Protein AF-A0AAV4QJH3-F1 (afdb_monomer_lite)

Organism: Caerostris extrusa (NCBI:txid172846)

Radius of gyration: 17.24 Å; chains: 1; bounding box: 40×47×54 Å

pLDDT: mean 72.17, std 12.41, range [36.47, 87.25]

Foldseek 3Di:
DEDEDEDEDDQPPDPPDGDDAEAAEDEDEDQDDHEYEYEYEYPDAHEYEYEYEYADAHEYEYEYADQHEYEYAYEYADAHAYEYEYADPDHHHYHYHYDYDDDHHYDYDYNDPPPPPDDDD

Secondary structure (DSSP, 8-state):
--EEEEEE------TTSPPPPPPEEEEEEESS---EEEEEE-SS---EEEEEEESS---EEEEESS---EEEEEE-SSPPPEEEEE--SSPPPEEEEEESSSPPPEEEEE-----------

Sequence (121 aa):
MEVNFNHKGTETIEEGTKPQPTPFKLLTDQPQPTPIKLLADQLQPTPFKLLTDQLQPTPFKLLTDQPTPFKLLTDQPQPIPIKLLTDQLQPTPLKLFTNQPQPTPFKTLTNQLFIISTIKK

Structure (mmCIF, N/CA/C/O backbone):
data_AF-A0AAV4QJH3-F1
#
_entry.id   AF-A0AAV4QJH3-F1
#
loop_
_atom_site.group_PDB
_atom_site.id
_atom_site.type_symbol
_atom_site.label_atom_id
_atom_site.label_alt_id
_atom_site.label_comp_id
_atom_site.label_asym_id
_atom_site.label_entity_id
_atom_site.label_seq_id
_atom_site.pdbx_PDB_ins_code
_atom_site.Cartn_x
_atom_site.Cartn_y
_atom_site.Cartn_z
_atom_site.occupancy
_atom_site.B_iso_or_equiv
_atom_site.auth_seq_id
_atom_site.auth_comp_id
_atom_site.auth_asym_id
_atom_site.auth_atom_id
_atom_site.pdbx_PDB_model_num
ATOM 1 N N . MET A 1 1 ? 19.977 1.883 -0.802 1.00 62.34 1 MET A N 1
ATOM 2 C CA . MET A 1 1 ? 19.464 3.257 -0.612 1.00 62.34 1 MET A CA 1
ATOM 3 C C . MET A 1 1 ? 17.961 3.154 -0.388 1.00 62.34 1 MET A C 1
ATOM 5 O O . MET A 1 1 ? 17.347 2.373 -1.098 1.00 62.34 1 MET A O 1
ATOM 9 N N . GLU A 1 2 ? 17.386 3.819 0.615 1.00 71.19 2 GLU A N 1
ATOM 10 C CA . GLU A 1 2 ? 15.927 3.877 0.839 1.00 71.19 2 GLU A CA 1
ATOM 11 C C . GLU A 1 2 ? 15.451 5.303 0.558 1.00 71.19 2 GLU A C 1
ATOM 13 O O . GLU A 1 2 ? 16.140 6.252 0.937 1.00 71.19 2 GLU A O 1
ATOM 18 N N . VAL A 1 3 ? 14.294 5.457 -0.090 1.00 74.94 3 VAL A N 1
ATOM 19 C CA . VAL A 1 3 ? 13.707 6.779 -0.338 1.00 74.94 3 VAL A CA 1
ATOM 20 C C . VAL A 1 3 ? 12.632 7.039 0.711 1.00 74.94 3 VAL A C 1
ATOM 22 O O . VAL A 1 3 ? 11.651 6.297 0.807 1.00 74.94 3 VAL A O 1
ATOM 25 N N . ASN A 1 4 ? 12.842 8.086 1.511 1.00 80.31 4 ASN A N 1
ATOM 26 C CA . ASN A 1 4 ? 11.925 8.513 2.560 1.00 80.31 4 ASN A CA 1
ATOM 27 C C . ASN A 1 4 ? 11.218 9.791 2.115 1.00 80.31 4 ASN A C 1
ATOM 29 O O . ASN A 1 4 ? 11.862 10.814 1.886 1.00 80.31 4 ASN A O 1
ATOM 33 N N . PHE A 1 5 ? 9.897 9.735 2.032 1.00 73.94 5 PHE A N 1
ATOM 34 C CA . PHE A 1 5 ? 9.057 10.888 1.747 1.00 73.94 5 PHE A CA 1
ATOM 35 C C . PHE A 1 5 ? 8.246 11.214 3.000 1.00 73.94 5 PHE A C 1
ATOM 37 O O . PHE A 1 5 ? 7.530 10.353 3.516 1.00 73.94 5 PHE A O 1
ATOM 44 N N . ASN A 1 6 ? 8.371 12.448 3.484 1.00 74.06 6 ASN A N 1
ATOM 45 C CA . ASN A 1 6 ? 7.580 12.958 4.596 1.00 74.06 6 ASN A CA 1
ATOM 46 C C . ASN A 1 6 ? 6.661 14.063 4.075 1.00 74.06 6 ASN A C 1
ATOM 48 O O . ASN A 1 6 ? 7.146 15.045 3.510 1.00 74.06 6 ASN A O 1
ATOM 52 N N . HIS A 1 7 ? 5.353 13.898 4.242 1.00 69.19 7 HIS A N 1
ATOM 53 C CA . HIS A 1 7 ? 4.385 14.936 3.913 1.00 69.19 7 HIS A CA 1
ATOM 54 C C . HIS A 1 7 ? 3.804 15.492 5.210 1.00 69.19 7 HIS A C 1
ATOM 56 O O . HIS A 1 7 ? 3.089 14.778 5.908 1.00 69.19 7 HIS A O 1
ATOM 62 N N . LYS A 1 8 ? 4.105 16.764 5.499 1.00 62.59 8 LYS A N 1
ATOM 63 C CA . LYS A 1 8 ? 3.529 17.529 6.608 1.00 62.59 8 LYS A CA 1
ATOM 64 C C . LYS A 1 8 ? 2.608 18.596 6.022 1.00 62.59 8 LYS A C 1
ATOM 66 O O . LYS A 1 8 ? 3.052 19.447 5.257 1.00 62.59 8 LYS A O 1
ATOM 71 N N . GLY A 1 9 ? 1.322 18.515 6.329 1.00 59.00 9 GLY A N 1
ATOM 72 C CA . GLY A 1 9 ? 0.294 19.426 5.856 1.00 59.00 9 GLY A CA 1
ATOM 73 C C . GLY A 1 9 ? 0.573 20.803 6.424 1.00 59.00 9 GLY A C 1
ATOM 74 O O . GLY A 1 9 ? 0.600 20.984 7.637 1.00 59.00 9 GLY A O 1
ATOM 75 N N . THR A 1 10 ? 0.831 21.767 5.552 1.00 51.53 10 THR A N 1
ATOM 76 C CA . THR A 1 10 ? 0.964 23.166 5.944 1.00 51.53 10 THR A CA 1
ATOM 77 C C . THR A 1 10 ? -0.434 23.748 6.110 1.00 51.53 10 THR A C 1
ATOM 79 O O . THR A 1 10 ? -1.164 23.911 5.133 1.00 51.53 10 THR A O 1
ATOM 82 N N . GLU A 1 11 ? -0.820 24.039 7.348 1.00 55.44 11 GLU A N 1
ATOM 83 C CA . GLU A 1 11 ? -2.009 24.830 7.652 1.00 55.44 11 GLU A CA 1
ATOM 84 C C . GLU A 1 11 ? -1.661 26.310 7.468 1.00 55.44 11 GLU A C 1
ATOM 86 O O . GLU A 1 11 ? -1.140 26.957 8.374 1.00 55.44 11 GLU A O 1
ATOM 91 N N . THR A 1 12 ? -1.898 26.858 6.277 1.00 46.09 12 THR A N 1
ATOM 92 C CA . THR A 1 12 ? -1.897 28.314 6.101 1.00 46.09 12 THR A CA 1
ATOM 93 C C . THR A 1 12 ? -3.219 28.828 6.662 1.00 46.09 12 THR A C 1
ATOM 95 O O . THR A 1 12 ? -4.281 28.594 6.084 1.00 46.09 12 THR A O 1
ATOM 98 N N . ILE A 1 13 ? -3.170 29.445 7.842 1.00 53.16 13 ILE A N 1
ATOM 99 C CA . ILE A 1 13 ? -4.334 30.055 8.487 1.00 53.16 13 ILE A CA 1
ATOM 100 C C . ILE A 1 13 ? -4.580 31.396 7.793 1.00 53.16 13 ILE A C 1
ATOM 102 O O . ILE A 1 13 ? -4.089 32.431 8.233 1.00 53.16 13 ILE A O 1
ATOM 106 N N . GLU A 1 14 ? -5.304 31.370 6.678 1.00 54.78 14 GLU A N 1
ATOM 107 C CA . GLU A 1 14 ? -5.920 32.572 6.119 1.00 54.78 14 GLU A CA 1
ATOM 108 C C . GLU A 1 14 ? -7.382 32.601 6.575 1.00 54.78 14 GLU A C 1
ATOM 110 O O . GLU A 1 14 ? -8.177 31.702 6.282 1.00 54.78 14 GLU A O 1
ATOM 115 N N . GLU A 1 15 ? -7.695 33.600 7.396 1.00 57.25 15 GLU A N 1
ATOM 116 C CA . GLU A 1 15 ? -8.988 33.838 8.033 1.00 57.25 15 GLU A CA 1
ATOM 117 C C . GLU A 1 15 ? -10.079 33.998 6.953 1.00 57.25 15 GLU A C 1
ATOM 119 O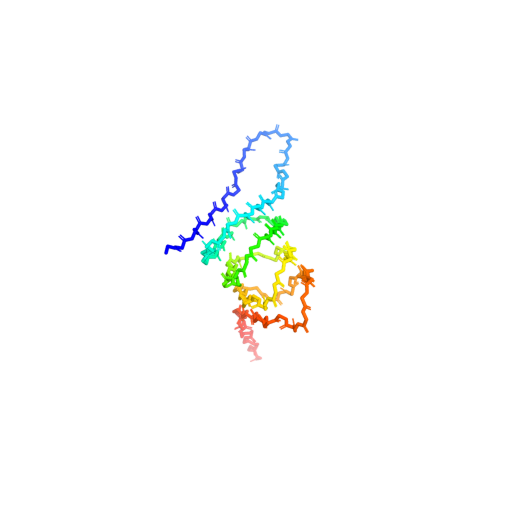 O . GLU A 1 15 ? -10.268 35.067 6.382 1.00 57.25 15 GLU A O 1
ATOM 124 N N . GLY A 1 16 ? -10.754 32.896 6.604 1.00 59.22 16 GLY A N 1
ATOM 125 C CA . GLY A 1 16 ? -11.841 32.879 5.615 1.00 59.22 16 GLY A CA 1
ATOM 126 C C . GLY A 1 16 ? -12.006 31.574 4.828 1.00 59.22 16 GLY A C 1
ATOM 127 O O . GLY A 1 16 ? -13.112 31.267 4.387 1.00 59.22 16 GLY A O 1
ATOM 128 N N . THR A 1 17 ? -10.962 30.749 4.707 1.00 54.19 17 THR A N 1
ATOM 129 C CA . THR A 1 17 ? -11.033 29.451 4.008 1.00 54.19 17 THR A CA 1
ATOM 130 C C . THR A 1 17 ? -10.247 28.391 4.765 1.00 54.19 17 THR A C 1
ATOM 132 O O . THR A 1 17 ? -9.026 28.456 4.849 1.00 54.19 17 THR A O 1
ATOM 135 N N . LYS A 1 18 ? -10.938 27.380 5.307 1.00 58.47 18 LYS A N 1
ATOM 136 C CA . LYS A 1 18 ? -10.294 26.205 5.911 1.00 58.47 18 LYS A CA 1
ATOM 137 C C . LYS A 1 18 ? -9.372 25.549 4.863 1.00 58.47 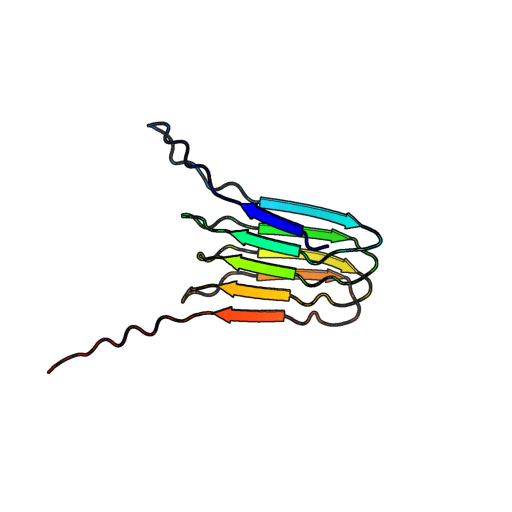18 LYS A C 1
ATOM 139 O O . LYS A 1 18 ? -9.892 25.166 3.812 1.00 58.47 18 LYS A O 1
ATOM 144 N N . PRO A 1 19 ? -8.056 25.389 5.109 1.00 58.69 19 PRO A N 1
ATOM 145 C CA . PRO A 1 19 ? -7.165 24.746 4.151 1.00 58.69 19 PRO A CA 1
ATOM 146 C C . PRO A 1 19 ? -7.649 23.318 3.875 1.00 58.69 19 PRO A C 1
ATOM 148 O O . PRO A 1 19 ? -7.845 22.515 4.793 1.00 58.69 19 PRO A O 1
ATOM 151 N N . GLN A 1 20 ? -7.908 23.025 2.600 1.00 65.69 20 GLN A N 1
ATOM 152 C CA . GLN A 1 20 ? -8.369 21.714 2.162 1.00 65.69 20 GLN A CA 1
ATOM 153 C C . GLN A 1 20 ? -7.157 20.783 1.996 1.00 65.69 20 GLN A C 1
ATOM 155 O O . GLN A 1 20 ? -6.179 21.177 1.358 1.00 65.69 20 GLN A O 1
ATOM 160 N N . PRO A 1 21 ? -7.200 19.544 2.516 1.00 68.62 21 PRO A N 1
ATOM 161 C CA . PRO A 1 21 ? -6.119 18.587 2.318 1.00 68.62 21 PRO A CA 1
ATOM 162 C C . PRO A 1 21 ? -5.917 18.296 0.823 1.00 68.62 21 PRO A C 1
ATOM 164 O O . PRO A 1 21 ? -6.850 17.921 0.109 1.00 68.62 21 PRO A O 1
ATOM 167 N N . THR A 1 22 ? -4.683 18.454 0.345 1.00 73.31 22 THR A N 1
ATOM 168 C CA . THR A 1 22 ? -4.290 18.210 -1.048 1.00 73.31 22 THR A CA 1
ATOM 169 C C . THR A 1 22 ? -3.782 16.781 -1.234 1.00 73.31 22 THR A C 1
ATOM 171 O O . THR A 1 22 ? -2.894 16.364 -0.498 1.00 73.31 22 THR A O 1
ATOM 174 N N . PRO A 1 23 ? -4.301 16.005 -2.207 1.00 79.06 23 PRO A N 1
ATOM 175 C CA . PRO A 1 23 ? -3.840 14.639 -2.457 1.00 79.06 23 PRO A CA 1
ATOM 176 C C . PRO A 1 23 ? -2.344 14.570 -2.783 1.00 79.06 23 PRO A C 1
ATOM 178 O O . PRO A 1 23 ? -1.845 15.361 -3.584 1.00 79.06 23 PRO A O 1
ATOM 181 N N . PHE A 1 24 ? -1.651 13.563 -2.251 1.00 81.94 24 PHE A N 1
ATOM 182 C CA . PHE A 1 24 ? -0.247 13.310 -2.577 1.00 81.94 24 PHE A CA 1
ATOM 183 C C . PHE A 1 24 ? -0.127 12.295 -3.716 1.00 81.94 24 PHE A C 1
ATOM 185 O O . PHE A 1 24 ? -0.769 11.237 -3.694 1.00 81.94 24 PHE A O 1
ATOM 192 N N . LYS A 1 25 ? 0.727 12.587 -4.703 1.00 85.50 25 LYS A N 1
ATOM 193 C CA . LYS A 1 25 ? 0.989 11.704 -5.843 1.00 85.50 25 LYS A CA 1
ATOM 194 C C . LYS A 1 25 ? 2.489 11.514 -6.047 1.00 85.50 25 LYS A C 1
ATOM 196 O O . LYS A 1 25 ? 3.206 12.489 -6.236 1.00 85.50 25 LYS A O 1
ATOM 201 N N . LEU A 1 26 ? 2.929 10.258 -6.086 1.00 83.81 26 LEU A N 1
ATOM 202 C CA . LEU A 1 26 ? 4.303 9.873 -6.405 1.00 83.81 26 LEU A CA 1
ATOM 203 C C . LEU A 1 26 ? 4.332 8.979 -7.651 1.00 83.81 26 LEU A C 1
ATOM 205 O O . LEU A 1 26 ? 3.501 8.081 -7.806 1.00 83.81 26 LEU A O 1
ATOM 209 N N . LEU A 1 27 ? 5.286 9.266 -8.536 1.00 85.50 27 LEU A N 1
ATOM 210 C CA . LEU A 1 27 ? 5.585 8.545 -9.771 1.00 85.50 27 LEU A CA 1
ATOM 211 C C . LEU A 1 27 ? 7.051 8.118 -9.722 1.00 85.50 27 LEU A C 1
ATOM 213 O O . LEU A 1 27 ? 7.917 8.967 -9.514 1.00 85.50 27 LEU A O 1
ATOM 217 N N . THR A 1 28 ? 7.323 6.831 -9.907 1.00 78.19 28 THR A N 1
ATOM 218 C CA . THR A 1 28 ? 8.693 6.311 -9.980 1.00 78.19 28 THR A CA 1
ATOM 219 C C . THR A 1 28 ? 8.845 5.387 -11.177 1.00 78.19 28 THR A C 1
ATOM 221 O O . THR A 1 28 ? 8.032 4.476 -11.342 1.00 78.19 28 THR A O 1
ATOM 224 N N . ASP A 1 29 ? 9.905 5.615 -11.944 1.00 80.12 29 ASP A N 1
ATOM 225 C CA . ASP A 1 29 ? 10.366 4.772 -13.044 1.00 80.12 29 ASP A CA 1
ATOM 226 C C . ASP A 1 29 ? 11.887 4.610 -12.900 1.00 80.12 29 ASP A C 1
ATOM 228 O O . ASP A 1 29 ? 12.651 5.579 -13.004 1.00 80.12 29 ASP A O 1
ATOM 232 N N . GLN A 1 30 ? 12.321 3.425 -12.478 1.00 70.06 30 GLN A N 1
ATOM 233 C CA . GLN A 1 30 ? 13.710 3.097 -12.169 1.00 70.06 30 GLN A CA 1
ATOM 234 C C . GLN A 1 30 ? 14.004 1.642 -12.568 1.00 70.06 30 GLN A C 1
ATOM 236 O O . GLN A 1 30 ? 13.351 0.715 -12.081 1.00 70.06 30 GLN A O 1
ATOM 241 N N . PRO A 1 31 ? 15.072 1.389 -13.344 1.00 66.12 31 PRO A N 1
ATOM 242 C CA . PRO A 1 31 ? 15.492 0.026 -13.665 1.00 66.12 31 PRO A CA 1
ATOM 243 C C . PRO A 1 31 ? 16.051 -0.725 -12.446 1.00 66.12 31 PRO A C 1
ATOM 245 O O . PRO A 1 31 ? 15.928 -1.948 -12.375 1.00 66.12 31 PRO A O 1
ATOM 248 N N . GLN A 1 32 ? 16.626 -0.008 -11.471 1.00 72.31 32 GLN A N 1
ATOM 249 C CA . GLN A 1 32 ? 17.074 -0.570 -10.196 1.00 72.31 32 GLN A CA 1
ATOM 250 C C . GLN A 1 32 ? 16.320 0.089 -9.029 1.00 72.31 32 GLN A C 1
ATOM 252 O O . GLN A 1 32 ? 16.739 1.117 -8.491 1.00 72.31 32 GLN A O 1
ATOM 257 N N . PRO A 1 33 ? 15.168 -0.473 -8.659 1.00 73.69 33 PRO A N 1
ATOM 258 C CA . PRO A 1 33 ? 14.253 0.179 -7.749 1.00 73.69 33 PRO A CA 1
ATOM 259 C C . PRO A 1 33 ? 14.720 0.066 -6.294 1.00 73.69 33 PRO A C 1
ATOM 261 O O . PRO A 1 33 ? 15.369 -0.897 -5.886 1.00 73.69 33 PRO A O 1
ATOM 264 N N . THR A 1 34 ? 14.360 1.060 -5.481 1.00 82.00 34 THR A N 1
ATOM 265 C CA . THR A 1 34 ? 14.684 1.115 -4.046 1.00 82.00 34 THR A CA 1
ATOM 266 C C . THR A 1 34 ? 13.428 1.025 -3.172 1.00 82.00 34 THR A C 1
ATOM 268 O O . THR A 1 34 ? 12.330 1.328 -3.648 1.00 82.00 34 THR A O 1
ATOM 271 N N . PRO A 1 35 ? 13.544 0.593 -1.898 1.00 86.31 35 PRO A N 1
ATOM 272 C CA . PRO A 1 35 ? 12.409 0.583 -0.982 1.00 86.31 35 PRO A CA 1
ATOM 273 C C . PRO A 1 35 ? 11.835 1.988 -0.782 1.00 86.31 35 PRO A C 1
ATOM 275 O O . PRO A 1 35 ? 12.584 2.948 -0.572 1.00 86.31 35 PRO A O 1
ATOM 278 N N . ILE A 1 36 ? 10.504 2.080 -0.800 1.00 85.62 36 ILE A N 1
ATOM 279 C CA . ILE A 1 36 ? 9.768 3.335 -0.615 1.00 85.62 36 ILE A CA 1
ATOM 280 C C . ILE A 1 36 ? 9.149 3.345 0.780 1.00 85.62 36 ILE A C 1
ATOM 282 O O . ILE A 1 36 ? 8.390 2.440 1.147 1.00 85.62 36 ILE A O 1
ATOM 286 N N . LYS A 1 37 ? 9.451 4.397 1.545 1.00 86.94 37 LYS A N 1
ATOM 287 C CA . LYS A 1 37 ? 8.834 4.694 2.838 1.00 86.94 37 LYS A CA 1
ATOM 288 C C . LYS A 1 37 ? 8.098 6.028 2.758 1.00 86.94 37 LYS A C 1
ATOM 290 O O . LYS A 1 37 ? 8.711 7.063 2.500 1.00 86.94 37 LYS A O 1
ATOM 295 N N . LEU A 1 38 ? 6.792 5.988 2.999 1.00 82.88 38 LEU A N 1
ATOM 296 C CA . LEU A 1 38 ? 5.954 7.171 3.174 1.00 82.88 38 LEU A CA 1
ATOM 297 C C . LEU A 1 38 ? 5.593 7.324 4.651 1.00 82.88 38 LEU A C 1
ATOM 299 O O . LEU A 1 38 ? 5.077 6.386 5.262 1.00 82.88 38 LEU A O 1
ATOM 303 N N . LEU A 1 39 ? 5.858 8.511 5.195 1.00 82.81 39 LEU A N 1
ATOM 304 C CA . LEU A 1 39 ? 5.402 8.942 6.512 1.00 82.81 39 LEU A CA 1
ATOM 305 C C . LEU A 1 39 ? 4.414 10.096 6.335 1.00 82.81 39 LEU A C 1
ATOM 307 O O . LEU A 1 39 ? 4.706 11.070 5.635 1.00 82.81 39 LEU A O 1
ATOM 311 N N . ALA A 1 40 ? 3.243 9.952 6.946 1.00 76.31 40 ALA A N 1
ATOM 312 C CA . ALA A 1 40 ? 2.167 10.925 6.882 1.00 76.31 40 ALA A CA 1
ATOM 313 C C . ALA A 1 40 ? 1.624 11.205 8.286 1.00 76.31 40 ALA A C 1
ATOM 315 O O . ALA A 1 40 ? 0.786 10.455 8.792 1.00 76.31 40 ALA A O 1
ATOM 316 N N . ASP A 1 41 ? 2.095 12.308 8.863 1.00 72.94 41 ASP A N 1
ATOM 317 C CA . ASP A 1 41 ? 1.617 12.886 10.120 1.00 72.94 41 ASP A CA 1
ATOM 318 C C . ASP A 1 41 ? 0.755 14.104 9.760 1.00 72.94 41 ASP A C 1
ATOM 320 O O . ASP A 1 41 ? 1.251 15.205 9.512 1.00 72.94 41 ASP A O 1
ATOM 324 N N . GLN A 1 42 ? -0.541 13.847 9.575 1.00 69.12 42 GLN A N 1
ATOM 325 C CA . GLN A 1 42 ? -1.512 14.825 9.091 1.00 69.12 42 GLN A CA 1
ATOM 326 C C . GLN A 1 42 ? -2.654 14.958 10.091 1.00 69.12 42 GLN A C 1
ATOM 328 O O . GLN A 1 42 ? -3.201 13.955 10.540 1.00 69.12 42 GLN A O 1
ATOM 333 N N . LEU A 1 43 ? -3.105 16.190 10.345 1.00 66.44 43 LEU A N 1
ATOM 334 C CA . LEU A 1 43 ? -4.323 16.446 11.127 1.00 66.44 43 LEU A CA 1
ATOM 335 C C . LEU A 1 43 ? -5.609 16.082 10.367 1.00 66.44 43 LEU A C 1
ATOM 337 O O . LEU A 1 43 ? -6.654 15.875 10.980 1.00 66.44 43 LEU A O 1
ATOM 341 N N . GLN A 1 44 ? -5.550 16.001 9.033 1.00 72.69 44 GLN A N 1
ATOM 342 C CA . GLN A 1 44 ? -6.684 15.636 8.183 1.00 72.69 44 GLN A CA 1
ATOM 343 C C . GLN A 1 44 ? -6.318 14.495 7.224 1.00 72.69 44 GLN A C 1
ATOM 345 O O . GLN A 1 44 ? -5.217 14.503 6.665 1.00 72.69 44 GLN A O 1
ATOM 350 N N . PRO A 1 45 ? -7.233 13.539 6.971 1.00 75.19 45 PRO A N 1
ATOM 351 C CA . PRO A 1 45 ? -7.004 12.482 5.998 1.00 75.19 45 PRO A CA 1
ATOM 352 C C . PRO A 1 45 ? -6.741 13.011 4.583 1.00 75.19 45 PRO A C 1
ATOM 354 O O . PRO A 1 45 ? -7.606 13.618 3.952 1.00 75.19 45 PRO A O 1
ATOM 357 N N . THR A 1 46 ? -5.562 12.706 4.052 1.00 77.88 46 THR A N 1
ATOM 358 C CA . THR A 1 46 ? -5.168 13.000 2.675 1.00 77.88 46 THR A CA 1
ATOM 359 C C . THR A 1 46 ? -5.056 11.709 1.855 1.00 77.88 46 THR A C 1
ATOM 361 O O . THR A 1 46 ? -4.360 10.786 2.278 1.00 77.88 46 THR A O 1
ATOM 364 N N . PRO A 1 47 ? -5.682 11.610 0.667 1.00 81.56 47 PRO A N 1
ATOM 365 C CA . PRO A 1 47 ? -5.479 10.468 -0.216 1.00 81.56 47 PRO A CA 1
ATOM 366 C C . PRO A 1 47 ? -4.043 10.396 -0.751 1.00 81.56 47 PRO A C 1
ATOM 368 O O . PRO A 1 47 ? -3.503 11.390 -1.243 1.00 81.56 47 PRO A O 1
ATOM 371 N N . PHE A 1 48 ? -3.470 9.196 -0.743 1.00 83.81 48 PHE A N 1
ATOM 372 C CA . PHE A 1 48 ? -2.158 8.898 -1.313 1.00 83.81 48 PHE A CA 1
ATOM 373 C C . PHE A 1 48 ? -2.298 8.090 -2.602 1.00 83.81 48 PHE A C 1
ATOM 375 O O . PHE A 1 48 ? -3.003 7.078 -2.646 1.00 83.81 48 PHE A O 1
ATOM 382 N N . LYS A 1 49 ? -1.588 8.506 -3.654 1.00 86.94 49 LYS A N 1
ATOM 383 C CA . LYS A 1 49 ? -1.486 7.767 -4.914 1.00 86.94 49 LYS A CA 1
ATOM 384 C C . LYS A 1 49 ? -0.029 7.492 -5.263 1.00 86.94 49 LYS A C 1
ATOM 386 O O . LYS A 1 49 ? 0.737 8.422 -5.495 1.00 86.94 49 LYS A O 1
ATOM 391 N N . LEU A 1 50 ? 0.325 6.218 -5.371 1.00 84.44 50 LEU A N 1
ATOM 392 C CA . LEU A 1 50 ? 1.629 5.770 -5.843 1.00 84.44 50 LEU A CA 1
ATOM 393 C C . LEU A 1 50 ? 1.470 5.029 -7.176 1.00 84.44 50 LEU A C 1
ATOM 395 O O . LEU A 1 50 ? 0.603 4.167 -7.322 1.00 84.44 50 LEU A O 1
ATOM 399 N N . LEU A 1 51 ? 2.286 5.415 -8.151 1.00 87.00 51 LEU A N 1
ATOM 400 C CA . LEU A 1 51 ? 2.393 4.817 -9.476 1.00 87.00 51 LEU A CA 1
ATOM 401 C C . LEU A 1 51 ? 3.844 4.387 -9.683 1.00 87.00 51 LEU A C 1
ATOM 403 O O . LEU A 1 51 ? 4.739 5.234 -9.642 1.00 87.00 51 LEU A O 1
ATOM 407 N N . THR A 1 52 ? 4.062 3.093 -9.887 1.00 79.75 52 THR A N 1
ATOM 408 C CA . THR A 1 52 ? 5.401 2.532 -10.081 1.00 79.75 52 THR A CA 1
ATOM 409 C C . THR A 1 52 ? 5.448 1.672 -11.333 1.00 79.75 52 THR A C 1
ATOM 411 O O . THR A 1 52 ? 4.666 0.726 -11.451 1.00 79.75 52 THR A O 1
ATOM 414 N N . ASP A 1 53 ? 6.412 1.952 -12.197 1.00 80.50 53 ASP A N 1
ATOM 415 C CA . ASP A 1 53 ? 6.819 1.078 -13.294 1.00 80.50 53 ASP A CA 1
ATOM 416 C C . ASP A 1 53 ? 8.278 0.695 -13.035 1.00 80.50 53 ASP A C 1
ATOM 418 O O . ASP A 1 53 ? 9.136 1.565 -12.915 1.00 80.50 53 ASP A O 1
ATOM 422 N N . GLN A 1 54 ? 8.546 -0.576 -12.738 1.00 73.88 54 GLN A N 1
ATOM 423 C CA . GLN A 1 54 ? 9.920 -1.008 -12.456 1.00 73.88 54 GLN A CA 1
ATOM 424 C C . GLN A 1 54 ? 10.099 -2.475 -12.852 1.00 73.88 54 GLN A C 1
ATOM 426 O O . GLN A 1 54 ? 9.188 -3.292 -12.745 1.00 73.88 54 GLN A O 1
ATOM 431 N N . LEU A 1 55 ? 11.318 -2.845 -13.236 1.00 70.31 55 LEU A N 1
ATOM 432 C CA . LEU A 1 55 ? 11.628 -4.223 -13.633 1.00 70.31 55 LEU A CA 1
ATOM 433 C C . LEU A 1 55 ? 11.728 -5.192 -12.446 1.00 70.31 55 LEU A C 1
ATOM 435 O O . LEU A 1 55 ? 11.604 -6.403 -12.631 1.00 70.31 55 LEU A O 1
ATOM 439 N N . GLN A 1 56 ? 11.971 -4.678 -11.236 1.00 76.00 56 GLN A N 1
ATOM 440 C CA . GLN A 1 56 ? 12.089 -5.483 -10.020 1.00 76.00 56 GLN A CA 1
ATOM 441 C C . GLN A 1 56 ? 11.128 -5.003 -8.920 1.00 76.00 56 GLN A C 1
ATOM 443 O O . GLN A 1 56 ? 10.966 -3.796 -8.723 1.00 76.00 56 GLN A O 1
ATOM 448 N N . PRO A 1 57 ? 10.534 -5.924 -8.143 1.00 74.56 57 PRO A N 1
ATOM 449 C CA . PRO A 1 57 ? 9.629 -5.562 -7.063 1.00 74.56 57 PRO A CA 1
ATOM 450 C C . PRO A 1 57 ? 10.391 -4.904 -5.915 1.00 74.56 57 PRO A C 1
ATOM 452 O O . PRO A 1 57 ? 11.417 -5.416 -5.460 1.00 74.56 57 PRO A O 1
ATOM 455 N N . THR A 1 58 ? 9.857 -3.805 -5.378 1.00 80.50 58 THR A N 1
ATOM 456 C CA . THR A 1 58 ? 10.406 -3.163 -4.177 1.00 80.50 58 THR A CA 1
ATOM 457 C C . THR A 1 58 ? 9.416 -3.066 -3.039 1.00 80.50 58 THR A C 1
ATOM 459 O O . THR A 1 58 ? 8.286 -2.642 -3.253 1.00 80.50 58 THR A O 1
ATOM 462 N N . PRO A 1 59 ? 9.836 -3.376 -1.798 1.00 84.31 59 PRO A N 1
ATOM 463 C CA . PRO A 1 59 ? 8.970 -3.233 -0.642 1.00 84.31 59 PRO A CA 1
ATOM 464 C C . PRO A 1 59 ? 8.453 -1.803 -0.480 1.00 84.31 59 PRO A C 1
ATOM 466 O O . PRO A 1 59 ? 9.225 -0.839 -0.512 1.00 84.31 59 PRO A O 1
ATOM 469 N N . PHE A 1 60 ? 7.156 -1.694 -0.211 1.00 85.50 60 PHE A N 1
ATOM 470 C CA . PHE A 1 60 ? 6.493 -0.441 0.115 1.00 85.50 60 PHE A CA 1
ATOM 471 C C . PHE A 1 60 ? 6.054 -0.427 1.583 1.00 85.50 60 PHE A C 1
ATOM 473 O O . PHE A 1 60 ? 5.459 -1.391 2.079 1.00 85.50 60 PHE A O 1
ATOM 480 N N . LYS A 1 61 ? 6.331 0.681 2.278 1.00 87.25 61 LYS A N 1
ATOM 481 C CA . LYS A 1 61 ? 5.892 0.935 3.656 1.00 87.25 61 LYS A CA 1
ATOM 482 C C . LYS A 1 61 ? 5.168 2.277 3.752 1.00 87.25 61 LYS A C 1
ATOM 484 O O . LYS A 1 61 ? 5.750 3.305 3.414 1.00 87.25 61 LYS A O 1
ATOM 489 N N . LEU A 1 62 ? 3.946 2.259 4.279 1.00 84.38 62 LEU A N 1
ATOM 490 C CA . LEU A 1 62 ? 3.198 3.459 4.666 1.00 84.38 62 LEU A CA 1
ATOM 491 C C . LEU A 1 62 ? 3.001 3.475 6.184 1.00 84.38 62 LEU A C 1
ATOM 493 O O . LEU A 1 62 ? 2.542 2.484 6.757 1.00 84.38 62 LEU A O 1
ATOM 497 N N . LEU A 1 63 ? 3.369 4.595 6.803 1.00 86.00 63 LEU A N 1
ATOM 498 C CA . LEU A 1 63 ? 3.159 4.917 8.212 1.00 86.00 63 LEU A CA 1
ATOM 499 C C . LEU A 1 63 ? 2.207 6.113 8.289 1.00 86.00 63 LEU A C 1
ATOM 501 O O . LEU A 1 63 ? 2.506 7.160 7.709 1.00 86.00 63 LEU A O 1
A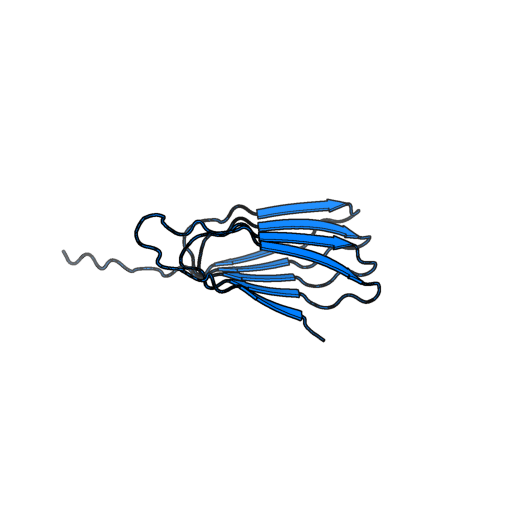TOM 505 N N . THR A 1 64 ? 1.069 5.960 8.962 1.00 79.00 64 THR A N 1
ATOM 506 C CA . THR A 1 64 ? 0.100 7.053 9.099 1.00 79.00 64 THR A CA 1
ATOM 507 C C . THR A 1 64 ? -0.730 6.960 10.375 1.00 79.00 64 THR A C 1
ATOM 509 O O . THR A 1 64 ? -1.265 5.900 10.711 1.00 79.00 64 THR A O 1
ATOM 512 N N . ASP A 1 65 ? -0.903 8.106 11.028 1.00 77.56 65 ASP A N 1
ATOM 513 C CA . ASP A 1 65 ? -1.718 8.251 12.238 1.00 77.56 65 ASP A CA 1
ATOM 514 C C . ASP A 1 65 ? -3.200 8.523 11.930 1.00 77.56 65 ASP A C 1
ATOM 516 O O . ASP A 1 65 ? -4.022 8.620 12.836 1.00 77.56 65 ASP A O 1
ATOM 520 N N . GLN A 1 66 ? -3.586 8.642 10.653 1.00 74.56 66 GLN A N 1
ATOM 521 C CA . GLN A 1 66 ? -4.964 8.917 10.230 1.00 74.56 66 GLN A CA 1
ATOM 522 C C . GLN A 1 66 ? -5.434 7.968 9.118 1.00 74.56 66 GLN A C 1
ATOM 524 O O . GLN A 1 66 ? -4.624 7.529 8.298 1.00 74.56 66 GLN A O 1
ATOM 529 N N . PRO A 1 67 ? -6.747 7.669 9.028 1.00 71.00 67 PRO A N 1
ATOM 530 C CA . PRO A 1 67 ? -7.295 6.807 7.986 1.00 71.00 67 PRO A CA 1
ATOM 531 C C . PRO A 1 67 ? -7.218 7.491 6.613 1.00 71.00 67 PRO A C 1
ATOM 533 O O . PRO A 1 67 ? -8.139 8.178 6.179 1.00 71.00 67 PR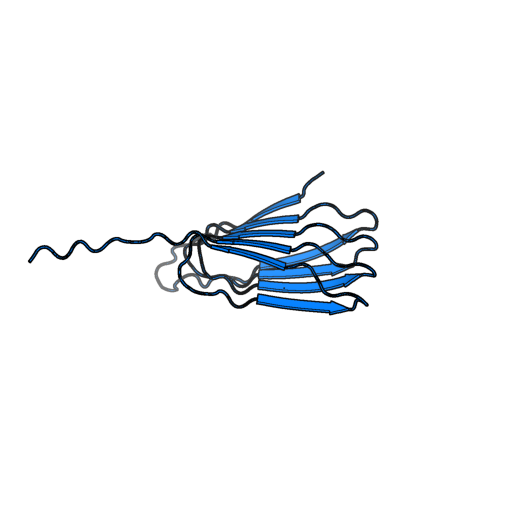O A O 1
ATOM 536 N N . THR A 1 68 ? -6.105 7.300 5.909 1.00 76.12 68 THR A N 1
ATOM 537 C CA . THR A 1 68 ? -5.810 7.922 4.614 1.00 76.12 68 THR A CA 1
ATOM 538 C C . THR A 1 68 ? -6.005 6.954 3.443 1.00 76.12 68 THR A C 1
ATOM 540 O O . THR A 1 68 ? -5.268 5.974 3.324 1.00 76.12 68 THR A O 1
ATOM 543 N N . PRO A 1 69 ? -6.975 7.194 2.535 1.00 80.25 69 PRO A N 1
ATOM 544 C CA . PRO A 1 69 ? -7.174 6.321 1.386 1.00 80.25 69 PRO A CA 1
ATOM 545 C C . PRO A 1 69 ? -5.886 6.174 0.574 1.00 80.25 69 PRO A C 1
ATOM 547 O O . PRO A 1 69 ? -5.300 7.171 0.151 1.00 80.25 69 PRO A O 1
ATOM 550 N N . PHE A 1 70 ? -5.465 4.939 0.315 1.00 82.38 70 PHE A N 1
ATOM 551 C CA . PHE A 1 70 ? -4.242 4.666 -0.436 1.00 82.38 70 PHE A CA 1
ATOM 552 C C . PHE A 1 70 ? -4.559 3.925 -1.731 1.00 82.38 70 PHE A C 1
ATOM 554 O O . PHE A 1 70 ? -5.267 2.913 -1.739 1.00 82.38 70 PHE A O 1
ATOM 561 N N . LYS A 1 71 ? -4.021 4.435 -2.840 1.00 86.12 71 LYS A N 1
ATOM 562 C CA . LYS A 1 71 ? -4.091 3.810 -4.159 1.00 86.12 71 LYS A CA 1
ATOM 563 C C . LYS A 1 71 ? -2.686 3.517 -4.670 1.00 86.12 71 LYS A C 1
ATOM 565 O O . LYS A 1 71 ? -1.921 4.445 -4.921 1.00 86.12 71 LYS A O 1
ATOM 570 N N . LEU A 1 72 ? -2.395 2.243 -4.903 1.00 84.12 72 LEU A N 1
ATOM 571 C CA . LEU A 1 72 ? -1.164 1.789 -5.541 1.00 84.12 72 LEU A CA 1
ATOM 572 C C . LEU A 1 72 ? -1.480 1.201 -6.913 1.00 84.12 72 LEU A C 1
ATOM 574 O O . LEU A 1 72 ? -2.371 0.362 -7.041 1.00 84.12 72 LEU A O 1
ATOM 578 N N . LEU A 1 73 ? -0.765 1.674 -7.927 1.00 86.12 73 LEU A N 1
ATOM 579 C CA . LEU A 1 73 ? -0.790 1.147 -9.285 1.00 86.12 73 LEU A CA 1
ATOM 580 C C . LEU A 1 73 ? 0.616 0.682 -9.653 1.00 86.12 73 LEU A C 1
ATOM 582 O O . LEU A 1 73 ? 1.545 1.490 -9.624 1.00 86.12 73 LEU A O 1
ATOM 586 N N . THR A 1 74 ? 0.751 -0.597 -9.989 1.00 78.75 74 THR A N 1
ATOM 587 C CA . THR A 1 74 ? 2.036 -1.205 -10.349 1.00 78.75 74 THR A CA 1
ATOM 588 C C . THR A 1 74 ? 1.887 -2.040 -11.611 1.00 78.75 74 THR A C 1
ATOM 590 O O . THR A 1 74 ? 0.943 -2.825 -11.732 1.00 78.75 74 THR A O 1
ATOM 593 N N . ASP A 1 75 ? 2.842 -1.911 -12.522 1.00 79.12 75 ASP A N 1
ATOM 594 C CA . ASP A 1 75 ? 2.975 -2.786 -13.686 1.00 79.12 75 ASP A CA 1
ATOM 595 C C . ASP A 1 75 ? 4.342 -3.453 -13.605 1.00 79.12 75 ASP A C 1
ATOM 597 O O . ASP A 1 75 ? 5.351 -2.797 -13.836 1.00 79.12 75 ASP A O 1
ATOM 601 N N . GLN A 1 76 ? 4.386 -4.696 -13.112 1.00 74.44 76 GLN A N 1
ATOM 602 C CA . GLN A 1 76 ? 5.636 -5.397 -12.808 1.00 74.44 76 GLN A CA 1
ATOM 603 C C . GLN A 1 76 ? 5.503 -6.909 -12.975 1.00 74.44 76 GLN A C 1
ATOM 605 O O . GLN A 1 76 ? 4.435 -7.465 -12.730 1.00 74.44 76 GLN A O 1
ATOM 610 N N . PRO A 1 77 ? 6.599 -7.616 -13.299 1.00 72.75 77 PRO A N 1
ATOM 611 C CA . PRO A 1 77 ? 6.563 -9.066 -13.479 1.00 72.75 77 PRO A CA 1
ATOM 612 C C . PRO A 1 77 ? 6.405 -9.859 -12.169 1.00 72.75 77 PRO A C 1
ATOM 614 O O . PRO A 1 77 ? 6.081 -11.045 -12.220 1.00 72.75 77 PRO A O 1
ATOM 617 N N . GLN A 1 78 ? 6.669 -9.251 -11.006 1.00 76.38 78 GLN A N 1
ATOM 618 C CA . GLN A 1 78 ? 6.719 -9.927 -9.705 1.00 76.38 78 GLN A CA 1
ATOM 619 C C . GLN A 1 78 ? 6.022 -9.109 -8.601 1.00 76.38 78 GLN A C 1
ATOM 621 O O . GLN A 1 78 ? 6.081 -7.877 -8.626 1.00 76.38 78 GLN A O 1
ATOM 626 N N . PRO A 1 79 ? 5.433 -9.777 -7.587 1.00 74.88 79 PRO A N 1
ATOM 627 C CA . PRO A 1 79 ? 4.667 -9.121 -6.533 1.00 74.88 79 PRO A CA 1
ATOM 628 C C . PRO A 1 79 ? 5.510 -8.284 -5.576 1.00 74.88 79 PRO A C 1
ATOM 630 O O . PRO A 1 79 ? 6.579 -8.683 -5.119 1.00 74.88 79 PRO A O 1
ATOM 633 N N . ILE A 1 80 ? 4.960 -7.125 -5.210 1.00 77.50 80 ILE A N 1
ATOM 634 C CA . ILE A 1 80 ? 5.563 -6.157 -4.292 1.00 77.50 80 ILE A CA 1
ATOM 635 C C . ILE A 1 80 ? 5.067 -6.386 -2.856 1.00 77.50 80 ILE A C 1
ATOM 637 O O . ILE A 1 80 ? 3.874 -6.273 -2.600 1.00 77.50 80 ILE A O 1
ATOM 641 N N . PRO A 1 81 ? 5.937 -6.627 -1.864 1.00 82.06 81 PRO A N 1
ATOM 642 C CA . PRO A 1 81 ? 5.514 -6.644 -0.469 1.00 82.06 81 PRO A CA 1
ATOM 643 C C . PRO A 1 81 ? 5.027 -5.268 -0.009 1.00 82.06 81 PRO A C 1
ATOM 645 O O . PRO A 1 81 ? 5.780 -4.293 -0.026 1.00 82.06 81 PRO A O 1
ATOM 648 N N . ILE A 1 82 ? 3.782 -5.201 0.461 1.00 82.56 82 ILE A N 1
ATOM 649 C CA . ILE A 1 82 ? 3.167 -3.973 0.972 1.00 82.56 82 ILE A CA 1
ATOM 650 C C . ILE A 1 82 ? 2.942 -4.116 2.474 1.00 82.56 82 ILE A C 1
ATOM 652 O O . ILE A 1 82 ? 2.288 -5.060 2.929 1.00 82.56 82 ILE A O 1
ATOM 656 N N . LYS A 1 83 ? 3.451 -3.152 3.245 1.00 85.69 83 LYS A N 1
ATOM 657 C CA . LYS A 1 83 ? 3.206 -3.050 4.684 1.00 85.69 83 LYS A CA 1
ATOM 658 C C . LYS A 1 83 ? 2.578 -1.704 5.032 1.00 85.69 83 LYS A C 1
ATOM 660 O O . LYS A 1 83 ? 3.168 -0.655 4.779 1.00 85.69 83 LYS A O 1
ATOM 665 N N . LEU A 1 84 ? 1.413 -1.755 5.663 1.00 81.50 84 LEU A N 1
ATOM 666 C CA . LEU A 1 84 ? 0.732 -0.600 6.233 1.00 81.50 84 LEU A CA 1
ATOM 667 C C . LEU A 1 84 ? 0.801 -0.671 7.758 1.00 81.50 84 LEU A C 1
ATOM 669 O O . LEU A 1 84 ? 0.438 -1.694 8.341 1.00 81.50 84 LEU A O 1
ATOM 673 N N . LEU A 1 85 ? 1.275 0.402 8.387 1.00 83.88 85 LEU A N 1
ATOM 674 C CA . LEU A 1 85 ? 1.235 0.593 9.833 1.00 83.88 85 LEU A CA 1
ATOM 675 C C . LEU A 1 85 ? 0.363 1.809 10.138 1.00 83.88 85 LEU A C 1
ATOM 677 O O . LEU A 1 85 ? 0.584 2.882 9.573 1.00 83.88 85 LEU A O 1
ATOM 681 N N . THR A 1 86 ? -0.624 1.621 11.008 1.00 75.06 86 THR A N 1
ATOM 682 C CA . THR A 1 86 ? -1.522 2.693 11.433 1.00 75.06 86 THR A CA 1
ATOM 683 C C . THR A 1 86 ? -1.929 2.534 12.895 1.00 75.06 86 THR A C 1
ATOM 685 O O . THR A 1 86 ? -2.120 1.415 13.371 1.00 75.06 86 THR A O 1
ATOM 688 N N . ASP A 1 87 ? -2.077 3.644 13.608 1.00 71.31 87 ASP A N 1
ATOM 689 C CA . ASP A 1 87 ? -2.440 3.677 15.032 1.00 71.31 87 ASP A CA 1
ATOM 690 C C . ASP A 1 87 ? -3.964 3.786 15.276 1.00 71.31 87 ASP A C 1
ATOM 692 O O . ASP A 1 87 ? -4.408 4.342 16.276 1.00 71.31 87 ASP A O 1
ATOM 696 N N . GLN A 1 88 ? -4.797 3.269 14.356 1.00 67.75 88 GLN A N 1
ATOM 697 C CA . GLN A 1 88 ? -6.222 3.634 14.287 1.00 67.75 88 GLN A CA 1
ATOM 698 C C . GLN A 1 88 ? -7.231 2.486 14.405 1.00 67.75 88 GLN A C 1
ATOM 700 O O . GLN A 1 88 ? -7.083 1.448 13.785 1.00 67.75 88 GLN A O 1
ATOM 705 N N . LEU A 1 89 ? -8.357 2.718 15.089 1.00 58.34 89 LEU A N 1
ATOM 706 C CA . LEU A 1 89 ? -9.452 1.739 15.254 1.00 58.34 89 LEU A CA 1
ATOM 707 C C . LEU A 1 89 ? -10.310 1.516 13.987 1.00 58.34 89 LEU A C 1
ATOM 709 O O . LEU A 1 89 ? -11.053 0.538 13.914 1.00 58.34 89 LEU A O 1
ATOM 713 N N . GLN A 1 90 ? -10.261 2.426 13.003 1.00 63.56 90 GLN A N 1
ATOM 714 C CA . GLN A 1 90 ? -11.103 2.361 11.800 1.00 63.56 90 GLN A CA 1
ATOM 715 C C . GLN A 1 90 ? -10.326 1.864 10.570 1.00 63.56 90 GLN A C 1
ATOM 717 O O . GLN A 1 90 ? -9.189 2.287 10.351 1.00 63.56 90 GLN A O 1
ATOM 722 N N . PRO A 1 91 ? -10.932 1.002 9.731 1.00 63.62 91 PRO A N 1
ATOM 723 C CA . PRO A 1 91 ? -10.290 0.505 8.525 1.00 63.62 91 PRO A CA 1
ATOM 724 C C . PRO A 1 91 ? -10.145 1.606 7.472 1.00 63.62 91 PRO A C 1
ATOM 726 O O . PRO A 1 91 ? -11.083 2.340 7.163 1.00 63.62 91 PRO A O 1
ATOM 729 N N . THR A 1 92 ? -8.971 1.663 6.854 1.00 69.06 92 THR A N 1
ATOM 730 C CA . THR A 1 92 ? -8.674 2.600 5.771 1.00 69.06 92 THR A CA 1
ATOM 731 C C . THR A 1 92 ? -8.947 1.957 4.408 1.00 69.06 92 THR A C 1
ATOM 733 O O . THR A 1 92 ? -8.521 0.822 4.185 1.00 69.06 92 THR A O 1
ATOM 736 N N . PRO A 1 93 ? -9.602 2.643 3.451 1.00 73.56 93 PRO A N 1
ATOM 737 C CA . PRO A 1 93 ? -9.767 2.116 2.101 1.00 73.56 93 PRO A CA 1
ATOM 738 C C . PRO A 1 93 ? -8.421 1.991 1.378 1.00 73.56 93 PRO A C 1
ATOM 740 O O . PRO A 1 93 ? -7.734 2.987 1.141 1.00 73.56 93 PRO A O 1
ATOM 743 N N . LEU A 1 94 ? -8.073 0.772 0.968 1.00 75.94 94 LEU A N 1
ATOM 744 C CA . LEU A 1 94 ? -6.867 0.480 0.194 1.00 75.94 94 LEU A CA 1
ATOM 745 C C . LEU A 1 94 ? -7.259 -0.084 -1.164 1.00 75.94 94 LEU A C 1
ATOM 747 O O . LEU A 1 94 ? -8.054 -1.017 -1.256 1.00 75.94 94 LEU A O 1
ATOM 751 N N . LYS A 1 95 ? -6.702 0.489 -2.230 1.00 82.56 95 LYS A 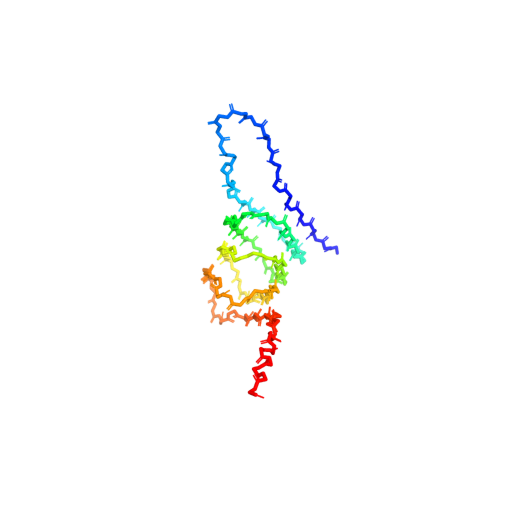N 1
ATOM 752 C CA . LYS A 1 95 ? -6.913 0.017 -3.598 1.00 82.56 95 LYS A CA 1
ATOM 753 C C . LYS A 1 95 ? -5.577 -0.310 -4.241 1.00 82.56 95 LYS A C 1
ATOM 755 O O . LYS A 1 95 ? -4.767 0.580 -4.490 1.00 82.56 95 LYS A O 1
ATOM 760 N N . LEU A 1 96 ? -5.389 -1.586 -4.540 1.00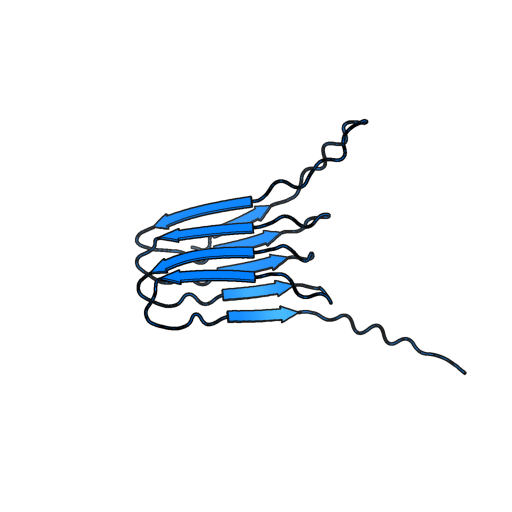 78.69 96 LEU A N 1
ATOM 761 C CA . LEU A 1 96 ? -4.219 -2.100 -5.225 1.00 78.69 96 LEU A CA 1
ATOM 762 C C . LEU A 1 96 ? -4.607 -2.511 -6.644 1.00 78.69 96 LEU A C 1
ATOM 764 O O . LEU A 1 96 ? -5.493 -3.339 -6.829 1.00 78.69 96 LEU A O 1
ATOM 768 N N . PHE A 1 97 ? -3.937 -1.929 -7.630 1.00 83.12 97 PHE A N 1
ATOM 769 C CA . PHE A 1 97 ? -4.043 -2.309 -9.030 1.00 83.12 97 PHE A CA 1
ATOM 770 C C . PHE A 1 97 ? -2.678 -2.812 -9.465 1.00 83.12 97 PHE A C 1
ATOM 772 O O . PHE A 1 97 ? -1.753 -2.018 -9.618 1.00 83.12 97 PHE A O 1
ATOM 779 N N . THR A 1 98 ? -2.552 -4.123 -9.625 1.00 75.75 98 THR A N 1
ATOM 780 C CA . THR A 1 98 ? -1.319 -4.739 -10.110 1.00 75.75 98 THR A CA 1
ATOM 781 C C . THR A 1 98 ? -1.597 -5.522 -11.377 1.00 75.75 98 THR A C 1
ATOM 783 O O . THR A 1 98 ? -2.499 -6.361 -11.386 1.00 75.75 98 THR A O 1
ATOM 786 N N . ASN A 1 99 ? -0.809 -5.283 -12.416 1.00 76.75 99 ASN A N 1
ATOM 787 C CA . ASN A 1 99 ? -0.810 -6.100 -13.620 1.00 76.75 99 ASN A CA 1
ATOM 788 C C . ASN A 1 99 ? 0.329 -7.121 -13.517 1.00 76.75 99 ASN A C 1
ATOM 790 O O . ASN A 1 99 ? 1.463 -6.823 -13.868 1.00 76.75 99 ASN A O 1
ATOM 794 N N . GLN A 1 100 ? 0.054 -8.285 -12.922 1.00 72.62 100 GLN A N 1
ATOM 795 C CA . GLN A 1 100 ? 1.075 -9.303 -12.670 1.00 72.62 100 GLN A CA 1
ATOM 796 C C . GLN A 1 100 ? 0.466 -10.702 -12.488 1.00 72.62 100 GLN A C 1
ATOM 798 O O . GLN A 1 100 ? -0.699 -10.814 -12.099 1.00 72.62 100 GLN A O 1
ATOM 803 N N . PRO A 1 101 ? 1.241 -11.778 -12.719 1.00 69.38 101 PRO A N 1
ATOM 804 C CA . PRO A 1 101 ? 0.722 -13.147 -12.712 1.00 69.38 101 PRO A CA 1
ATOM 805 C C . PRO A 1 101 ? 0.455 -13.730 -11.315 1.00 69.38 101 PRO A C 1
ATOM 807 O O . PRO A 1 101 ? -0.138 -14.802 -11.220 1.00 69.38 101 PRO A O 1
ATOM 810 N N . GLN A 1 102 ? 0.915 -13.084 -10.236 1.00 74.00 102 GLN A N 1
ATOM 811 C CA . GLN A 1 102 ? 0.838 -13.602 -8.863 1.00 74.00 102 GLN A CA 1
ATOM 812 C C . GLN A 1 102 ? 0.256 -12.564 -7.890 1.00 74.00 102 GLN A C 1
ATOM 814 O O . GLN A 1 102 ? 0.469 -11.365 -8.072 1.00 74.00 102 GLN A O 1
ATOM 819 N N . PRO A 1 103 ? -0.460 -12.991 -6.834 1.00 71.81 103 PRO A N 1
ATOM 820 C CA . PRO A 1 103 ? -1.036 -12.073 -5.860 1.00 71.81 103 PRO A CA 1
ATOM 821 C C . PRO A 1 103 ? 0.036 -11.343 -5.042 1.00 71.81 103 PRO A C 1
ATOM 823 O O . PRO A 1 103 ? 1.088 -11.884 -4.699 1.00 71.81 103 PRO A O 1
ATOM 826 N N . THR A 1 104 ? -0.273 -10.105 -4.674 1.00 76.50 104 THR A N 1
ATOM 827 C CA . THR A 1 104 ? 0.616 -9.234 -3.905 1.00 76.50 104 THR A CA 1
ATOM 828 C C . THR A 1 104 ? 0.527 -9.530 -2.406 1.00 76.50 104 THR A C 1
ATOM 830 O O . THR A 1 104 ? -0.565 -9.415 -1.840 1.00 76.50 104 THR A O 1
ATOM 833 N N . PRO A 1 105 ? 1.635 -9.856 -1.712 1.00 79.31 105 PRO A N 1
ATOM 834 C CA . PRO A 1 105 ? 1.607 -10.027 -0.270 1.00 79.31 105 PRO A CA 1
ATOM 835 C C . PRO A 1 105 ? 1.367 -8.677 0.410 1.00 79.31 105 PRO A C 1
ATOM 837 O O . PRO A 1 105 ? 2.160 -7.739 0.297 1.00 79.31 105 PRO A O 1
ATOM 840 N N . PHE A 1 106 ? 0.261 -8.602 1.143 1.00 79.19 106 PHE A N 1
ATOM 841 C CA . PHE A 1 106 ? -0.206 -7.395 1.807 1.00 79.19 106 PHE A CA 1
ATOM 842 C C . PHE A 1 106 ? -0.360 -7.646 3.313 1.00 79.19 106 PHE A C 1
ATOM 844 O O . PHE A 1 106 ? -0.990 -8.621 3.725 1.00 79.19 106 PHE A O 1
ATOM 851 N N . LYS A 1 107 ? 0.229 -6.777 4.146 1.00 80.50 107 LYS A N 1
ATOM 852 C CA . LYS A 1 107 ? 0.072 -6.807 5.608 1.00 80.50 107 LYS A CA 1
ATOM 853 C C . LYS A 1 107 ? -0.332 -5.439 6.144 1.00 80.50 107 LYS A C 1
ATOM 855 O O . LYS A 1 107 ? 0.392 -4.463 5.952 1.00 80.50 107 LYS A O 1
ATOM 860 N N . THR A 1 108 ? -1.413 -5.415 6.916 1.00 72.94 108 THR A N 1
ATOM 861 C CA . THR A 1 108 ? -1.772 -4.286 7.779 1.00 72.94 108 THR A CA 1
ATOM 862 C C . THR A 1 108 ? -1.466 -4.649 9.220 1.00 72.94 108 THR A C 1
ATOM 864 O O . THR A 1 108 ? -1.795 -5.749 9.661 1.00 72.94 108 THR A O 1
ATOM 867 N N . LEU A 1 109 ? -0.848 -3.731 9.953 1.00 79.56 109 LEU A N 1
ATOM 868 C CA . LEU A 1 109 ? -0.807 -3.776 11.406 1.00 79.56 109 LEU A CA 1
ATOM 869 C C . LEU A 1 109 ? -1.457 -2.507 11.936 1.00 79.56 109 LEU A C 1
ATOM 871 O O . LEU A 1 109 ? -1.139 -1.400 11.497 1.00 79.56 109 LEU A O 1
ATOM 875 N N . THR A 1 110 ? -2.351 -2.721 12.887 1.00 70.81 110 THR A N 1
ATOM 876 C CA . THR A 1 110 ? -3.139 -1.679 13.509 1.00 70.81 110 THR A CA 1
ATOM 877 C C . THR A 1 110 ? -2.893 -1.721 15.007 1.00 70.81 110 THR A C 1
ATOM 879 O O . THR A 1 110 ? -3.192 -2.736 15.640 1.00 70.81 110 THR A O 1
ATOM 882 N N . ASN A 1 111 ? -2.350 -0.650 15.580 1.00 66.12 111 ASN A N 1
ATOM 883 C CA . ASN A 1 111 ? -2.270 -0.533 17.033 1.00 66.12 111 ASN A CA 1
ATOM 884 C C . ASN A 1 111 ? -3.658 -0.133 17.546 1.00 66.12 111 ASN A C 1
ATOM 886 O O . ASN A 1 111 ? -4.088 1.004 17.386 1.00 66.12 111 ASN A O 1
ATOM 890 N N . GLN A 1 112 ? -4.397 -1.081 18.124 1.00 57.16 112 GLN A N 1
ATOM 891 C CA . GLN A 1 112 ? -5.671 -0.772 18.771 1.00 57.16 112 GLN A CA 1
ATOM 892 C C . GLN A 1 112 ? -5.416 -0.419 20.235 1.00 57.16 112 GLN A C 1
ATOM 894 O O . GLN A 1 112 ? -5.068 -1.290 21.034 1.00 57.16 112 GLN A O 1
ATOM 899 N N . LEU A 1 113 ? -5.597 0.852 20.600 1.00 52.34 113 LEU A N 1
ATOM 900 C CA . LEU A 1 113 ? -5.610 1.267 21.999 1.00 52.34 113 LEU A CA 1
ATOM 901 C C . LEU A 1 113 ? -6.884 0.707 22.656 1.00 52.34 113 LEU A C 1
ATOM 903 O O . LEU A 1 113 ? -7.980 1.235 22.472 1.00 52.34 113 LEU A O 1
ATOM 907 N N . PHE A 1 114 ? -6.762 -0.399 23.389 1.00 43.81 114 PHE A N 1
ATOM 908 C CA . PHE A 1 114 ? -7.869 -0.964 24.159 1.00 43.81 114 PHE A CA 1
ATOM 909 C C . PHE A 1 114 ? -8.123 -0.074 25.387 1.00 43.81 114 PHE A C 1
ATOM 911 O O . PHE A 1 114 ? -7.464 -0.217 26.416 1.00 43.81 114 PHE A O 1
ATOM 918 N N . ILE A 1 115 ? -9.053 0.882 25.283 1.00 43.41 115 ILE A N 1
ATOM 919 C CA . ILE A 1 115 ? -9.539 1.629 26.449 1.00 43.41 115 ILE A CA 1
ATOM 920 C C . ILE A 1 115 ? -10.359 0.652 27.301 1.00 43.41 115 ILE A C 1
ATOM 922 O O . ILE A 1 115 ? -11.510 0.352 26.992 1.00 43.41 115 ILE A O 1
ATOM 926 N N . ILE A 1 116 ? -9.767 0.135 28.379 1.00 40.31 116 ILE A N 1
ATOM 927 C CA . ILE A 1 116 ? -10.502 -0.616 29.400 1.00 40.31 116 ILE A CA 1
ATOM 928 C C . ILE A 1 116 ? -11.399 0.392 30.131 1.00 40.31 116 ILE A C 1
ATOM 930 O O . ILE A 1 116 ? -10.936 1.125 31.004 1.00 40.31 116 ILE A O 1
ATOM 934 N N . SER A 1 117 ? -12.684 0.473 29.784 1.00 36.47 117 SER A N 1
ATOM 935 C CA . SER A 1 117 ? -13.647 1.210 30.604 1.00 36.47 117 SER A CA 1
ATOM 936 C C . SER A 1 117 ? -13.961 0.384 31.856 1.00 36.47 117 SER A C 1
ATOM 938 O O . SER A 1 117 ? -14.787 -0.528 31.819 1.00 36.47 117 SER A O 1
ATOM 940 N N . THR A 1 118 ? -13.294 0.675 32.972 1.00 37.19 118 THR A N 1
ATOM 941 C CA . THR A 1 118 ? -13.639 0.094 34.277 1.00 37.19 118 THR A CA 1
ATOM 942 C C . THR A 1 118 ? -14.956 0.700 34.760 1.00 37.19 118 THR A C 1
ATOM 944 O O . THR A 1 118 ? -14.970 1.786 35.337 1.00 37.19 118 THR A O 1
ATOM 947 N N . ILE A 1 119 ? -16.078 0.010 34.542 1.00 38.53 119 ILE A N 1
ATOM 948 C CA . ILE A 1 119 ? -17.341 0.340 35.214 1.00 38.53 119 ILE A CA 1
ATOM 949 C C . ILE A 1 119 ? -17.231 -0.195 36.645 1.00 38.53 119 ILE A C 1
ATOM 951 O O . ILE A 1 119 ? -17.359 -1.397 36.873 1.00 38.53 119 ILE A O 1
ATOM 955 N N . LYS A 1 120 ? -16.974 0.685 37.618 1.00 37.12 120 LYS A N 1
ATOM 956 C CA . LYS A 1 120 ? -17.256 0.362 39.021 1.00 37.12 120 LYS A CA 1
ATOM 957 C C . LYS A 1 120 ? -18.775 0.402 39.213 1.00 37.12 120 LYS A C 1
ATOM 959 O O . LYS A 1 120 ? -19.381 1.443 38.974 1.00 37.12 120 LYS A O 1
ATOM 964 N N . LYS A 1 121 ? -19.367 -0.732 39.592 1.00 47.69 121 LYS A N 1
ATOM 965 C CA . LYS A 1 121 ? -20.654 -0.754 40.300 1.00 47.69 121 LYS A CA 1
ATOM 966 C C . LYS A 1 121 ? -20.418 -0.472 41.776 1.00 47.69 121 LYS A C 1
ATOM 968 O O . LYS A 1 121 ? -19.337 -0.871 42.267 1.00 47.69 121 LYS A O 1
#